Protein AF-A0A960QTW3-F1 (afdb_monomer_lite)

Foldseek 3Di:
DDDDPDDDPVRVVCPVVVVVVCVVPVPPLDDDDPVRVVVVLVVVCVVCVVVVHDDPPDDDDDSDVVVVVVVVVVVVVVVVVVVVVVVVVVVVVVVVVVCVVVVVVVVVVVVVVVVVVD

Secondary structure (DSSP, 8-state):
-----S--HHHHHHHHHHHHHHHHHHT--SPPPHHHHHHHHHHHHHHHHHTT----S-----SSHHHHHHHHHHHHHHHHHHHHHHHHHHHHHHHHHHHHHHHHHHHHHHHHHHHT--

Radius of gyration: 32.15 Å; chains: 1; bounding box: 79×35×87 Å

pLDDT: mean 79.19, std 15.6, range [46.88, 97.0]

Sequence (118 aa):
MKKLTTLTPEQKDRMASFAQEWIQHGWRTKPLTEEEWSVVEDGMRRCYEYAGKPWPGVVVRVPSPIVGAFAAPAAAFEIALRRRLVGGAVGGAVRDAESGALGGTVSDRKSIRLNACN

Structure (mmCIF, N/CA/C/O backbone):
data_AF-A0A960QTW3-F1
#
_entry.id   AF-A0A960QTW3-F1
#
loop_
_atom_site.group_PDB
_atom_site.id
_atom_site.type_symbol
_atom_site.label_atom_id
_atom_site.label_alt_id
_atom_site.label_comp_id
_atom_site.label_asym_id
_atom_site.label_entity_id
_atom_site.label_seq_id
_atom_site.pdbx_PDB_ins_code
_atom_site.Cartn_x
_atom_site.Cartn_y
_atom_site.Cartn_z
_atom_site.occupancy
_atom_site.B_iso_or_equiv
_atom_site.auth_seq_id
_atom_site.auth_comp_id
_atom_site.auth_asym_id
_atom_site.auth_atom_id
_atom_site.pdbx_PDB_model_num
ATOM 1 N N . MET A 1 1 ? -26.531 -21.864 2.007 1.00 54.59 1 MET A N 1
ATOM 2 C CA . MET A 1 1 ? -25.957 -20.962 3.032 1.00 54.59 1 MET A CA 1
ATOM 3 C C . MET A 1 1 ? -27.064 -20.603 4.020 1.00 54.59 1 MET A C 1
ATOM 5 O O . 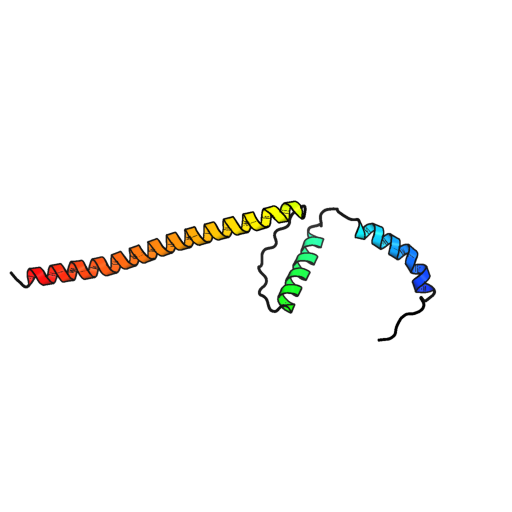MET A 1 1 ? -28.123 -20.176 3.576 1.00 54.59 1 MET A O 1
ATOM 9 N N . LYS A 1 2 ? -26.897 -20.875 5.321 1.00 72.69 2 LYS A N 1
ATOM 10 C CA . LYS A 1 2 ? -27.937 -20.621 6.338 1.00 72.69 2 LYS A CA 1
ATOM 11 C C . LYS A 1 2 ? -27.974 -19.120 6.648 1.00 72.69 2 LYS A C 1
ATOM 13 O O . LYS A 1 2 ? -26.935 -18.553 6.970 1.00 72.69 2 LYS A O 1
ATOM 18 N N . LYS A 1 3 ? -29.138 -18.475 6.515 1.00 79.25 3 LYS A N 1
ATOM 19 C CA . LYS A 1 3 ? -29.307 -17.057 6.869 1.00 79.25 3 LYS A CA 1
ATOM 20 C C . LYS A 1 3 ? -29.372 -16.911 8.389 1.00 79.25 3 LYS A C 1
ATOM 22 O O . LYS A 1 3 ? -30.142 -17.615 9.036 1.00 79.25 3 LYS A O 1
ATOM 27 N N . LEU A 1 4 ? -28.590 -15.986 8.935 1.00 80.56 4 LEU A N 1
ATOM 28 C CA . LEU A 1 4 ? -28.729 -15.533 10.317 1.00 80.56 4 LEU A CA 1
ATOM 29 C C . LEU A 1 4 ? -29.879 -14.520 10.369 1.00 80.56 4 LEU A C 1
ATOM 31 O O . LEU A 1 4 ? -29.750 -13.415 9.852 1.00 80.56 4 LEU A O 1
ATOM 35 N N . THR A 1 5 ? -31.017 -14.916 10.936 1.00 87.88 5 THR A N 1
ATOM 36 C CA . THR A 1 5 ? -32.198 -14.047 11.116 1.00 87.88 5 THR A CA 1
ATOM 37 C C . THR A 1 5 ? -32.271 -13.431 12.510 1.00 87.88 5 THR A C 1
ATOM 39 O O . THR A 1 5 ? -33.033 -12.496 12.734 1.00 87.88 5 THR A O 1
ATOM 42 N N . THR A 1 6 ? -31.490 -13.958 13.451 1.00 89.69 6 THR A N 1
ATOM 43 C CA . THR A 1 6 ? -31.526 -13.583 14.863 1.00 89.69 6 THR A CA 1
ATOM 44 C C . THR A 1 6 ? -30.131 -13.706 15.459 1.00 89.69 6 THR A C 1
ATOM 46 O O . THR A 1 6 ? -29.409 -14.656 15.163 1.00 89.69 6 THR A O 1
ATOM 49 N N . LEU A 1 7 ? -29.763 -12.735 16.295 1.00 87.12 7 LEU A N 1
ATOM 50 C CA . LEU A 1 7 ? -28.498 -12.734 17.028 1.00 87.12 7 LEU A CA 1
ATOM 51 C C . LEU A 1 7 ? -28.639 -13.523 18.332 1.00 87.12 7 LEU A C 1
ATOM 53 O O . LEU A 1 7 ? -29.653 -13.380 19.027 1.00 87.12 7 LEU A O 1
ATOM 57 N N . THR A 1 8 ? -27.619 -14.311 18.672 1.00 92.38 8 THR A N 1
ATOM 58 C CA . THR A 1 8 ? -27.526 -14.966 19.984 1.00 92.38 8 THR A CA 1
ATOM 59 C C . THR A 1 8 ? -27.314 -13.922 21.090 1.00 92.38 8 THR A C 1
ATOM 61 O O . THR A 1 8 ? -26.883 -12.800 20.796 1.00 92.38 8 THR A O 1
ATOM 64 N N . PRO A 1 9 ? -27.624 -14.240 22.359 1.00 93.12 9 PRO A N 1
ATOM 65 C CA . PRO A 1 9 ? -27.367 -13.335 23.480 1.00 93.12 9 PRO A CA 1
ATOM 66 C C . PRO A 1 9 ? -25.907 -12.864 23.537 1.00 93.12 9 PRO A C 1
ATOM 68 O O . PRO A 1 9 ? -25.649 -11.671 23.651 1.00 93.12 9 PRO A O 1
ATOM 71 N N . GLU A 1 10 ? -24.955 -13.770 23.317 1.00 91.62 10 GLU A N 1
ATOM 72 C CA . GLU A 1 10 ? -23.518 -13.476 23.340 1.00 91.62 10 GLU A CA 1
ATOM 73 C C . GLU A 1 10 ? -23.118 -12.519 22.210 1.00 91.62 10 GLU A C 1
ATOM 75 O O . GLU A 1 10 ? -22.281 -11.634 22.388 1.00 91.62 10 GLU A O 1
ATOM 80 N N . GLN A 1 11 ? -23.734 -12.670 21.032 1.00 90.50 11 GLN A N 1
ATOM 81 C CA . GLN A 1 11 ? -23.520 -11.758 19.912 1.00 90.50 11 GLN A CA 1
ATOM 82 C C . GLN A 1 11 ? -24.055 -10.361 20.218 1.00 90.50 11 GLN A C 1
ATOM 84 O O . GLN A 1 11 ? -23.386 -9.386 19.884 1.00 90.50 11 GLN A O 1
ATOM 89 N N . LYS A 1 12 ? -25.229 -10.259 20.856 1.00 92.50 12 LYS A N 1
ATOM 90 C CA . LYS A 1 12 ? -25.819 -8.976 21.265 1.00 92.50 12 LYS A CA 1
ATOM 91 C C . LYS A 1 12 ? -24.947 -8.268 22.299 1.00 92.50 12 LYS A C 1
ATOM 93 O O . LYS A 1 12 ? -24.650 -7.091 22.111 1.00 92.50 12 LYS A O 1
ATOM 98 N N . ASP A 1 13 ? -24.469 -8.988 23.310 1.00 94.69 13 ASP A N 1
ATOM 99 C CA . ASP A 1 13 ? -23.583 -8.439 24.344 1.00 94.69 13 ASP A CA 1
ATOM 100 C C . ASP A 1 13 ? -22.263 -7.921 23.754 1.00 94.69 13 ASP A C 1
ATOM 102 O O . ASP A 1 13 ? -21.746 -6.882 24.165 1.00 94.69 13 ASP A O 1
ATOM 106 N N . ARG A 1 14 ? -21.742 -8.588 22.716 1.00 94.31 14 ARG A N 1
ATOM 107 C CA . ARG A 1 14 ? -20.536 -8.150 21.995 1.00 94.31 14 ARG A CA 1
ATOM 108 C C . ARG A 1 14 ? -20.743 -6.937 21.088 1.00 94.31 14 ARG A C 1
ATOM 110 O O . ARG A 1 14 ? -19.747 -6.317 20.717 1.00 94.31 14 ARG A O 1
ATOM 117 N N . MET A 1 15 ? -21.973 -6.575 20.711 1.00 92.56 15 MET A N 1
ATOM 118 C CA . MET A 1 15 ? -22.205 -5.499 19.735 1.00 92.56 15 MET A CA 1
ATOM 119 C C . MET A 1 15 ? -21.639 -4.157 20.202 1.00 92.56 15 MET A C 1
ATOM 121 O O . MET A 1 15 ? -21.030 -3.446 19.406 1.00 92.56 15 MET A O 1
ATOM 125 N N . ALA A 1 16 ? -21.817 -3.819 21.482 1.00 92.06 16 ALA A N 1
ATOM 126 C CA . ALA A 1 16 ? -21.377 -2.535 22.021 1.00 92.06 16 ALA A CA 1
ATOM 127 C C . ALA A 1 16 ? -19.846 -2.399 22.007 1.00 92.06 16 ALA A C 1
ATOM 129 O O . ALA A 1 16 ? -19.326 -1.387 21.537 1.00 92.06 16 ALA A O 1
ATOM 130 N N . SER A 1 17 ? -19.115 -3.425 22.460 1.00 93.19 17 SER A N 1
ATOM 131 C CA . SER A 1 17 ? -17.648 -3.397 22.447 1.00 93.19 17 SER A CA 1
ATOM 132 C C . SER A 1 17 ? -17.098 -3.442 21.023 1.00 93.19 17 SER A C 1
ATOM 134 O O . SER A 1 17 ? -16.183 -2.694 20.699 1.00 93.19 17 SER A O 1
ATOM 136 N N . PHE A 1 18 ? -17.701 -4.247 20.146 1.00 90.00 18 PHE A N 1
ATOM 137 C CA . PHE A 1 18 ? -17.314 -4.324 18.741 1.00 90.00 18 PHE A CA 1
ATOM 138 C C . PHE A 1 18 ? -17.508 -2.988 18.017 1.00 90.00 18 PHE A C 1
ATOM 140 O O . PHE A 1 18 ? -16.632 -2.560 17.270 1.00 90.00 18 PHE A O 1
ATOM 147 N N . ALA A 1 19 ? -18.615 -2.284 18.270 1.00 90.25 19 ALA A N 1
ATOM 148 C CA . ALA A 1 19 ? -18.827 -0.948 17.722 1.00 90.25 19 ALA A CA 1
ATOM 149 C C . ALA A 1 19 ? -17.726 0.025 18.169 1.00 90.25 19 ALA A C 1
ATOM 151 O O . ALA A 1 19 ? -17.212 0.779 17.348 1.00 90.25 19 ALA A O 1
ATOM 152 N N . GLN A 1 20 ? -17.312 -0.026 19.438 1.00 89.12 20 GLN A N 1
ATOM 153 C CA . GLN A 1 20 ? -16.226 0.819 19.940 1.00 89.12 20 GLN A CA 1
ATOM 154 C C . GLN A 1 20 ? -14.863 0.463 19.342 1.00 89.12 20 GLN A C 1
ATOM 156 O O . GLN A 1 20 ? -14.111 1.363 18.974 1.00 89.12 20 GLN A O 1
ATOM 161 N N . GLU A 1 21 ? -14.556 -0.827 19.190 1.00 89.38 21 GLU A N 1
ATOM 162 C CA . GLU A 1 21 ? -13.355 -1.295 18.483 1.00 89.38 21 GLU A CA 1
ATOM 163 C C . GLU A 1 21 ? -13.323 -0.734 17.047 1.00 89.38 21 GLU A C 1
ATOM 165 O O . GLU A 1 21 ? -12.313 -0.183 16.607 1.00 89.38 21 GLU A O 1
ATOM 170 N N . TRP A 1 22 ? -14.452 -0.785 16.335 1.00 87.00 22 TRP A N 1
ATOM 171 C CA . TRP A 1 22 ? -14.572 -0.242 14.979 1.00 87.00 22 TRP A CA 1
ATOM 172 C C . TRP A 1 22 ? -14.505 1.276 14.909 1.00 87.00 22 TRP A C 1
ATOM 174 O O . TRP A 1 22 ? -13.942 1.796 13.953 1.00 87.00 22 TRP A O 1
ATOM 184 N N . ILE A 1 23 ? -15.043 1.999 15.887 1.00 85.12 23 ILE A N 1
ATOM 185 C CA . ILE A 1 23 ? -14.912 3.460 15.943 1.00 85.12 23 ILE A CA 1
ATOM 186 C C . ILE A 1 23 ? -13.441 3.837 16.137 1.00 85.12 23 ILE A C 1
ATOM 188 O O . ILE A 1 23 ? -12.927 4.702 15.429 1.00 85.12 23 ILE A O 1
ATOM 192 N N . GLN A 1 24 ? -12.740 3.152 17.043 1.00 84.81 24 GLN A N 1
ATOM 193 C CA . GLN A 1 24 ? -11.325 3.413 17.298 1.00 84.81 24 GLN A CA 1
ATOM 194 C C . GLN A 1 24 ? -10.438 3.086 16.094 1.00 84.81 24 GLN A C 1
ATOM 196 O O . GLN A 1 24 ? -9.542 3.863 15.763 1.00 84.81 24 GLN A O 1
ATOM 201 N N . HIS A 1 25 ? -10.680 1.962 15.420 1.00 81.19 25 HIS A N 1
ATOM 202 C CA . HIS A 1 25 ? -9.873 1.553 14.271 1.00 81.19 25 HIS A CA 1
ATOM 203 C C . HIS A 1 25 ? -10.289 2.253 12.973 1.00 81.19 25 HIS A C 1
ATOM 205 O O . HIS A 1 25 ? -9.438 2.718 12.220 1.00 81.19 25 HIS A O 1
ATOM 211 N N . GLY A 1 26 ? -11.590 2.362 12.711 1.00 75.06 26 GLY A N 1
ATOM 212 C CA . GLY A 1 26 ? -12.150 2.841 11.447 1.00 75.06 26 GLY A CA 1
ATOM 213 C C . GLY A 1 26 ? -11.927 4.329 11.186 1.00 75.06 26 GLY A C 1
ATOM 214 O O . GLY A 1 26 ? -11.905 4.746 10.032 1.00 75.06 26 GLY A O 1
ATOM 215 N N . TRP A 1 27 ? -11.723 5.132 12.232 1.00 72.25 27 TRP A N 1
ATOM 216 C CA . TRP A 1 27 ? -11.379 6.556 12.116 1.00 72.25 27 TRP A CA 1
ATOM 217 C C . TRP A 1 27 ? -9.900 6.855 12.367 1.00 72.25 27 TRP A C 1
ATOM 219 O O . TRP A 1 27 ? -9.496 8.020 12.412 1.00 72.25 27 TRP A O 1
ATOM 229 N N . ARG A 1 28 ? -9.053 5.831 12.503 1.00 76.88 28 ARG A N 1
ATOM 230 C CA . ARG A 1 28 ? -7.613 6.039 12.649 1.00 76.88 28 ARG A CA 1
ATOM 231 C C . ARG A 1 28 ? -7.019 6.481 11.310 1.00 76.88 28 ARG A C 1
ATOM 233 O O . ARG A 1 28 ? -6.703 5.671 10.451 1.00 76.88 28 ARG A O 1
ATOM 240 N N . THR A 1 29 ? -6.794 7.784 11.175 1.00 76.44 29 THR A N 1
ATOM 241 C CA . THR A 1 29 ? -6.110 8.415 10.029 1.00 76.44 29 THR A CA 1
ATOM 242 C C . THR A 1 29 ? -4.624 8.677 10.286 1.00 76.44 29 THR A C 1
ATOM 244 O O . THR A 1 29 ? -3.970 9.404 9.540 1.00 76.44 29 THR A O 1
ATOM 247 N N . LYS A 1 30 ? -4.066 8.099 11.357 1.00 82.81 30 LYS A N 1
ATOM 248 C CA . LYS A 1 30 ? -2.635 8.215 11.654 1.00 82.81 30 LYS A CA 1
ATOM 249 C C . LYS A 1 30 ? -1.827 7.438 10.609 1.00 82.81 30 LYS A C 1
ATOM 251 O O . LYS A 1 30 ? -2.277 6.356 10.226 1.00 82.81 30 LYS A O 1
ATOM 256 N N . PRO A 1 31 ? -0.630 7.917 10.231 1.00 84.56 31 PRO A N 1
ATOM 257 C CA . PRO A 1 31 ? 0.292 7.152 9.399 1.00 84.56 31 PRO A CA 1
ATOM 258 C C . PRO A 1 31 ? 0.488 5.730 9.936 1.00 84.56 31 PRO A C 1
ATOM 260 O O . PRO A 1 31 ? 0.490 5.527 11.155 1.00 84.56 31 PRO A O 1
ATOM 263 N N . LEU A 1 32 ? 0.622 4.762 9.031 1.00 88.31 32 LEU A N 1
ATOM 264 C CA . LEU A 1 32 ? 0.966 3.385 9.384 1.00 88.31 32 LEU A CA 1
ATOM 265 C C . LEU A 1 32 ? 2.401 3.325 9.922 1.00 88.31 32 LEU A C 1
ATOM 267 O O . LEU A 1 32 ? 3.271 4.057 9.439 1.00 88.31 32 LEU A O 1
ATOM 271 N N . THR A 1 33 ? 2.638 2.455 10.902 1.00 91.06 33 THR A N 1
ATOM 272 C CA . THR A 1 33 ? 3.993 2.126 11.366 1.00 91.06 33 THR A CA 1
ATOM 273 C C . THR A 1 33 ? 4.717 1.252 10.342 1.00 91.06 33 THR A C 1
ATOM 275 O O . THR A 1 33 ? 4.113 0.764 9.384 1.00 91.06 33 THR A O 1
ATOM 278 N N . GLU A 1 34 ? 6.021 1.048 10.524 1.00 90.94 34 GLU A N 1
ATOM 279 C CA . GLU A 1 34 ? 6.811 0.221 9.606 1.00 90.94 34 GLU A CA 1
ATOM 280 C C . GLU A 1 34 ? 6.343 -1.243 9.610 1.00 90.94 34 GLU A C 1
ATOM 282 O O . GLU A 1 34 ? 6.252 -1.889 8.567 1.00 90.94 34 GLU A O 1
ATOM 287 N N . GLU A 1 35 ? 5.959 -1.749 10.780 1.00 93.69 35 GLU A N 1
ATOM 288 C CA . GLU A 1 35 ? 5.435 -3.101 10.956 1.00 93.69 35 GLU A CA 1
ATOM 289 C C . GLU A 1 35 ? 4.085 -3.261 10.249 1.00 93.69 35 GLU A C 1
ATOM 291 O O . GLU A 1 35 ? 3.843 -4.264 9.578 1.00 93.69 35 GLU A O 1
ATOM 296 N N . GLU A 1 36 ? 3.216 -2.252 10.345 1.00 92.06 36 GLU A N 1
ATOM 297 C CA . GLU A 1 36 ? 1.928 -2.239 9.649 1.00 92.06 36 GLU A CA 1
ATOM 298 C C . GLU A 1 36 ? 2.110 -2.177 8.130 1.00 92.06 36 GLU A C 1
ATOM 300 O O . GLU A 1 36 ? 1.405 -2.871 7.395 1.00 92.06 36 GLU A O 1
ATOM 305 N N . TRP A 1 37 ? 3.085 -1.403 7.647 1.00 92.81 37 TRP A N 1
ATOM 306 C CA . TRP A 1 37 ? 3.438 -1.379 6.229 1.00 92.81 37 TRP A CA 1
ATOM 307 C C . TRP A 1 37 ? 3.931 -2.734 5.726 1.00 92.81 37 TRP A C 1
ATOM 309 O O . TRP A 1 37 ? 3.524 -3.144 4.642 1.00 92.81 37 TRP A O 1
ATOM 319 N N . SER A 1 38 ? 4.726 -3.463 6.511 1.00 93.56 38 SER A N 1
ATOM 320 C CA . SER A 1 38 ? 5.172 -4.818 6.157 1.00 93.56 38 SER A CA 1
ATOM 321 C C . SER A 1 38 ? 3.992 -5.773 5.930 1.00 93.56 38 SER A C 1
ATOM 323 O O . SER A 1 38 ? 3.946 -6.488 4.927 1.00 93.56 38 SER A O 1
ATOM 325 N N . VAL A 1 39 ? 2.976 -5.720 6.800 1.00 95.62 39 VAL A N 1
ATOM 326 C CA . VAL A 1 39 ? 1.745 -6.517 6.646 1.00 95.62 39 VAL A CA 1
ATOM 327 C C . VAL A 1 39 ? 0.984 -6.131 5.374 1.00 95.62 39 VAL A C 1
ATOM 329 O O . VAL A 1 39 ? 0.496 -7.004 4.653 1.00 95.62 39 VAL A O 1
ATOM 332 N N . VAL A 1 40 ? 0.891 -4.833 5.073 1.00 93.31 40 VAL A N 1
ATOM 333 C CA . VAL A 1 40 ? 0.244 -4.344 3.847 1.00 93.31 40 VAL A CA 1
ATOM 334 C C . VAL A 1 40 ? 0.990 -4.824 2.602 1.00 93.31 40 VAL A C 1
ATOM 336 O O . VAL A 1 40 ? 0.359 -5.348 1.686 1.00 93.31 40 VAL A O 1
ATOM 339 N N . GLU A 1 41 ? 2.316 -4.688 2.561 1.00 95.25 41 GLU A N 1
ATOM 340 C CA . GLU A 1 41 ? 3.138 -5.099 1.417 1.00 95.25 41 GLU A CA 1
ATOM 341 C C . GLU A 1 41 ? 3.072 -6.611 1.166 1.00 95.25 41 GLU A C 1
ATOM 343 O O . GLU A 1 41 ? 2.986 -7.041 0.012 1.00 95.25 41 GLU A O 1
ATOM 348 N N . ASP A 1 42 ? 3.036 -7.425 2.222 1.00 96.19 42 ASP A N 1
ATOM 349 C CA . ASP A 1 42 ? 2.832 -8.870 2.109 1.00 96.19 42 ASP A CA 1
ATOM 350 C C . ASP A 1 42 ? 1.439 -9.210 1.548 1.00 96.19 42 ASP A C 1
ATOM 352 O O . ASP A 1 42 ? 1.305 -10.027 0.634 1.00 96.19 42 ASP A O 1
ATOM 356 N N . GLY A 1 43 ? 0.395 -8.512 2.005 1.00 96.50 43 GLY A N 1
ATOM 357 C CA . GLY A 1 43 ? -0.949 -8.627 1.436 1.00 96.50 43 GLY A CA 1
ATOM 358 C C . GLY A 1 43 ? -0.996 -8.253 -0.049 1.00 96.50 43 GLY A C 1
ATOM 359 O O . GLY A 1 43 ? -1.570 -8.984 -0.858 1.00 96.50 43 GLY A O 1
ATOM 360 N N . MET A 1 44 ? -0.344 -7.151 -0.435 1.00 95.94 44 MET A N 1
ATOM 361 C CA . MET A 1 44 ? -0.230 -6.727 -1.834 1.00 95.94 44 MET A CA 1
ATOM 362 C C . MET A 1 44 ? 0.482 -7.785 -2.681 1.00 95.94 44 MET A C 1
ATOM 364 O O . MET A 1 44 ? 0.002 -8.114 -3.766 1.00 95.94 44 MET A O 1
ATOM 368 N N . ARG A 1 45 ? 1.583 -8.361 -2.185 1.00 96.56 45 ARG A N 1
ATOM 369 C CA . ARG A 1 45 ? 2.310 -9.443 -2.862 1.00 96.56 45 ARG A CA 1
ATOM 370 C C . ARG A 1 45 ? 1.410 -10.646 -3.123 1.00 96.56 45 ARG A C 1
ATOM 372 O O . ARG A 1 45 ? 1.321 -11.087 -4.267 1.00 96.56 45 ARG A O 1
ATOM 379 N N . ARG A 1 46 ? 0.684 -11.120 -2.107 1.00 96.94 46 ARG A N 1
ATOM 380 C CA . ARG A 1 46 ? -0.258 -12.243 -2.248 1.00 96.94 46 ARG A CA 1
ATOM 381 C C . ARG A 1 46 ? -1.338 -11.949 -3.288 1.00 96.94 46 ARG A C 1
ATOM 383 O O . ARG A 1 46 ? -1.669 -12.820 -4.082 1.00 96.94 46 ARG A O 1
ATOM 390 N N . CYS A 1 47 ? -1.856 -10.720 -3.353 1.00 96.75 47 CYS A N 1
ATOM 391 C CA . CYS A 1 47 ? -2.810 -10.329 -4.400 1.00 96.75 47 CYS A CA 1
ATOM 392 C C . CYS A 1 47 ? -2.225 -10.475 -5.816 1.00 96.75 47 CYS A C 1
ATOM 394 O O . CYS A 1 47 ? -2.924 -10.936 -6.717 1.00 96.75 47 CYS A O 1
ATOM 396 N N . TYR A 1 48 ? -0.953 -10.117 -6.020 1.00 97.00 48 TYR A N 1
ATOM 397 C CA . TYR A 1 48 ? -0.263 -10.329 -7.298 1.00 97.00 48 TYR A CA 1
ATOM 398 C C . TYR A 1 48 ? -0.066 -11.818 -7.605 1.00 97.00 48 TYR A C 1
ATOM 400 O O . TYR A 1 48 ? -0.328 -12.240 -8.733 1.00 97.00 48 TYR A O 1
ATOM 408 N N . GLU A 1 49 ? 0.324 -12.614 -6.607 1.00 96.19 49 GLU A N 1
ATOM 409 C CA . GLU A 1 49 ? 0.472 -14.069 -6.730 1.00 96.19 49 GLU A CA 1
ATOM 410 C C . GLU A 1 49 ? -0.849 -14.734 -7.133 1.00 96.19 49 GLU A C 1
ATOM 412 O O . GLU A 1 49 ? -0.893 -15.476 -8.114 1.00 96.19 49 GLU A O 1
ATOM 417 N N . TYR A 1 50 ? -1.950 -14.398 -6.454 1.00 96.56 50 TYR A N 1
ATOM 418 C CA . TYR A 1 50 ? -3.285 -14.893 -6.795 1.00 96.56 50 TYR A CA 1
ATOM 419 C C . TYR A 1 50 ? -3.752 -14.438 -8.181 1.00 96.56 50 TYR A C 1
ATOM 421 O O . TYR A 1 50 ? -4.470 -15.170 -8.859 1.00 96.56 50 TYR A O 1
ATOM 429 N N . ALA A 1 51 ? -3.332 -13.254 -8.628 1.00 95.88 51 ALA A 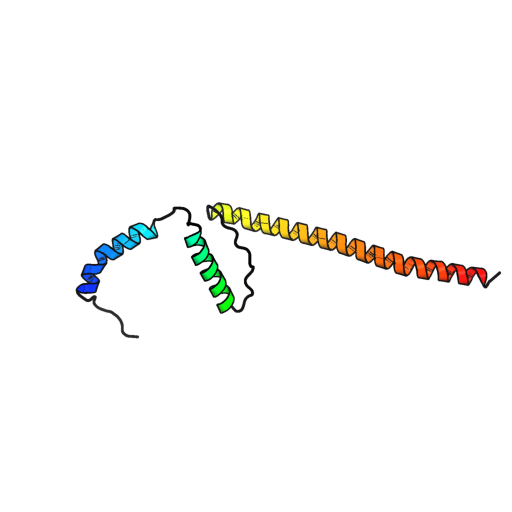N 1
ATOM 430 C CA . ALA A 1 51 ? -3.606 -12.760 -9.974 1.00 95.88 51 ALA A CA 1
ATOM 431 C C . ALA A 1 51 ? -2.688 -13.373 -11.054 1.00 95.88 51 ALA A C 1
ATOM 433 O O . ALA A 1 51 ? -2.845 -13.048 -12.235 1.00 95.88 51 ALA A O 1
ATOM 434 N N . GLY A 1 52 ? -1.710 -14.211 -10.681 1.00 95.62 52 GLY A N 1
ATOM 435 C CA . GLY A 1 52 ? -0.709 -14.761 -11.598 1.00 95.62 52 GLY A CA 1
ATOM 436 C C . GLY A 1 52 ? 0.174 -13.685 -12.241 1.00 95.62 52 GLY A C 1
ATOM 437 O O . GLY A 1 52 ? 0.656 -13.860 -13.362 1.00 95.62 52 GLY A O 1
ATOM 438 N N . LYS A 1 53 ? 0.340 -12.532 -11.581 1.00 95.38 53 LYS A N 1
ATOM 439 C CA . LYS A 1 53 ? 1.152 -11.408 -12.061 1.00 95.38 53 LYS A CA 1
ATOM 440 C C . LYS A 1 53 ? 2.465 -11.334 -11.279 1.00 95.38 53 LYS A C 1
ATOM 442 O O . LYS A 1 53 ? 2.461 -11.547 -10.069 1.00 95.38 53 LYS A O 1
ATOM 447 N N . PRO A 1 54 ? 3.589 -10.991 -11.934 1.00 94.69 54 PRO A N 1
ATOM 448 C CA . PRO A 1 54 ? 4.845 -10.798 -11.226 1.00 94.69 54 PRO A CA 1
ATOM 449 C C . PRO A 1 54 ? 4.730 -9.605 -10.274 1.00 94.69 54 PRO A C 1
ATOM 451 O O . PRO A 1 54 ? 4.239 -8.540 -10.654 1.00 94.69 54 PRO A O 1
ATOM 454 N N . TRP A 1 55 ? 5.201 -9.785 -9.043 1.00 94.62 55 TRP A N 1
ATOM 455 C CA . TRP A 1 55 ? 5.283 -8.707 -8.067 1.00 94.62 55 TRP A CA 1
ATOM 456 C C . TRP A 1 55 ? 6.284 -7.635 -8.541 1.00 94.62 55 TRP A C 1
ATOM 458 O O . TRP A 1 55 ? 7.434 -7.977 -8.826 1.00 94.62 55 TRP A O 1
ATOM 468 N N . PRO A 1 56 ? 5.902 -6.345 -8.604 1.00 88.56 56 PRO A N 1
ATOM 469 C CA . PRO A 1 56 ? 6.783 -5.274 -9.073 1.00 88.56 56 PRO A CA 1
ATOM 470 C C . PRO A 1 56 ? 7.997 -4.995 -8.174 1.00 88.56 56 PRO A C 1
ATOM 472 O O . PRO A 1 56 ? 8.918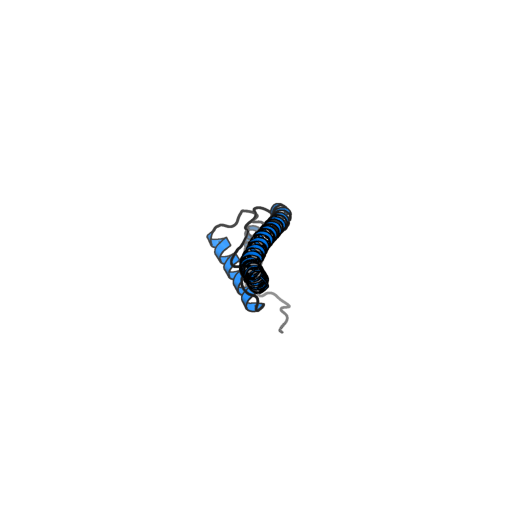 -4.315 -8.617 1.00 88.56 56 PRO A O 1
ATOM 475 N N . GLY A 1 57 ? 8.022 -5.469 -6.922 1.00 89.50 57 GLY A N 1
ATOM 476 C CA . GLY A 1 57 ? 9.177 -5.304 -6.026 1.00 89.50 57 GLY A CA 1
ATOM 477 C C . GLY A 1 57 ? 9.342 -3.910 -5.414 1.00 89.50 57 GLY A C 1
ATOM 478 O O . GLY A 1 57 ? 10.176 -3.743 -4.532 1.00 89.50 57 GLY A O 1
ATOM 479 N N . VAL A 1 58 ? 8.557 -2.924 -5.853 1.00 87.44 58 VAL A N 1
ATOM 480 C CA . VAL A 1 58 ? 8.664 -1.523 -5.430 1.00 87.44 58 VAL A CA 1
ATOM 481 C C . VAL A 1 58 ? 7.293 -1.003 -5.016 1.00 87.44 58 VAL A C 1
ATOM 483 O O . VAL A 1 58 ? 6.341 -1.069 -5.795 1.00 87.44 58 VAL A O 1
ATOM 486 N N . VAL A 1 59 ? 7.210 -0.449 -3.804 1.00 89.19 59 VAL A N 1
ATOM 487 C CA . VAL A 1 59 ? 6.003 0.178 -3.250 1.00 89.19 59 VAL A CA 1
ATOM 488 C C . VAL A 1 59 ? 6.318 1.626 -2.895 1.00 89.19 59 VAL A C 1
ATOM 490 O O . VAL A 1 59 ? 7.227 1.906 -2.119 1.00 89.19 59 VAL A O 1
ATOM 493 N N . VAL A 1 60 ? 5.569 2.564 -3.480 1.00 86.94 60 VAL A N 1
ATOM 494 C CA . VAL A 1 60 ? 5.713 3.998 -3.195 1.00 86.94 60 VAL A CA 1
ATOM 495 C C . VAL A 1 60 ? 4.689 4.389 -2.137 1.00 86.94 60 VAL A C 1
ATOM 497 O O . VAL A 1 60 ? 3.491 4.455 -2.411 1.00 86.94 60 VAL A O 1
ATOM 500 N N . ARG A 1 61 ? 5.169 4.651 -0.921 1.00 89.50 61 ARG A N 1
ATOM 501 C CA . ARG A 1 61 ? 4.342 5.095 0.205 1.00 89.50 61 ARG A CA 1
ATOM 502 C C . ARG A 1 61 ? 4.140 6.606 0.116 1.00 89.50 61 ARG A C 1
ATOM 504 O O . ARG A 1 61 ? 5.104 7.357 -0.006 1.00 89.50 61 ARG A O 1
ATOM 511 N N . VAL A 1 62 ? 2.890 7.056 0.180 1.00 88.31 62 VAL A N 1
ATOM 512 C CA . VAL A 1 62 ? 2.532 8.482 0.124 1.00 88.31 62 VAL A CA 1
ATOM 513 C C . VAL A 1 62 ? 1.722 8.879 1.357 1.00 88.31 62 VAL A C 1
ATOM 515 O O . VAL A 1 62 ? 0.917 8.081 1.834 1.00 88.31 62 VAL A O 1
ATOM 518 N N . PRO A 1 63 ? 1.897 10.105 1.881 1.00 84.56 63 PRO A N 1
ATOM 519 C CA . PRO A 1 63 ? 1.205 10.550 3.090 1.00 84.56 63 PRO A CA 1
ATOM 520 C C . PRO A 1 63 ? -0.290 10.817 2.866 1.00 84.56 63 PRO A C 1
ATOM 522 O O . PRO A 1 63 ? -1.054 10.857 3.825 1.00 84.56 63 PRO A O 1
ATOM 525 N N . SER A 1 64 ? -0.727 11.017 1.617 1.00 83.38 64 SER A N 1
ATOM 526 C CA . SER A 1 64 ? -2.142 11.179 1.279 1.00 83.38 64 SER A CA 1
ATOM 527 C C . SER A 1 64 ? -2.448 10.729 -0.157 1.00 83.38 64 SER A C 1
ATOM 529 O O . SER A 1 64 ? -1.553 10.744 -1.011 1.00 83.38 64 SER A O 1
ATOM 531 N N . PRO A 1 65 ? -3.714 10.386 -0.470 1.00 82.94 65 PRO A N 1
ATOM 532 C CA . PRO A 1 65 ? -4.127 10.032 -1.830 1.00 82.94 65 PRO A CA 1
ATOM 533 C C . PRO A 1 65 ? -3.882 11.150 -2.849 1.00 82.94 65 PRO A C 1
ATOM 535 O O . PRO A 1 65 ? -3.535 10.873 -3.993 1.00 82.94 65 PRO A O 1
ATOM 538 N N . ILE A 1 66 ? -4.010 12.413 -2.426 1.00 89.38 66 ILE A N 1
ATOM 539 C CA . ILE A 1 66 ? -3.748 13.578 -3.281 1.00 89.38 66 ILE A CA 1
ATOM 540 C C . ILE A 1 66 ? -2.272 13.604 -3.693 1.00 89.38 66 ILE A C 1
ATOM 542 O O . ILE A 1 66 ? -1.977 13.777 -4.871 1.00 89.38 66 ILE A O 1
ATOM 546 N N . VAL A 1 67 ? -1.341 13.350 -2.763 1.00 89.62 67 VAL A N 1
ATOM 547 C CA . VAL A 1 67 ? 0.088 13.224 -3.104 1.00 89.62 67 VAL A CA 1
ATOM 548 C C . VAL A 1 67 ? 0.313 12.051 -4.057 1.00 89.62 67 VAL A C 1
ATOM 550 O O . VAL A 1 67 ? 1.054 12.194 -5.024 1.00 89.62 67 VAL A O 1
ATOM 553 N N . GLY A 1 68 ? -0.374 10.924 -3.849 1.00 87.75 68 GLY A N 1
ATOM 554 C CA . GLY A 1 68 ? -0.349 9.784 -4.771 1.00 87.75 68 GLY A CA 1
ATOM 555 C C . GLY A 1 68 ? -0.780 10.139 -6.198 1.00 87.75 68 GLY A C 1
ATOM 556 O O . GLY A 1 68 ? -0.118 9.732 -7.153 1.00 87.75 68 GLY A O 1
ATOM 557 N N . ALA A 1 69 ? -1.832 10.949 -6.345 1.00 89.31 69 ALA A N 1
ATOM 558 C CA . ALA A 1 69 ? -2.346 11.387 -7.642 1.00 89.31 69 ALA A CA 1
ATOM 559 C C . ALA A 1 69 ? -1.334 12.218 -8.447 1.00 89.31 69 ALA A C 1
ATOM 561 O O . ALA A 1 69 ? -1.361 12.171 -9.673 1.00 89.31 69 ALA A O 1
ATOM 562 N N . PHE A 1 70 ? -0.418 12.930 -7.782 1.00 88.50 70 PHE A N 1
ATOM 563 C CA . PHE A 1 70 ? 0.683 13.647 -8.437 1.00 88.50 70 PHE A CA 1
ATOM 564 C C . PHE A 1 70 ? 1.952 12.796 -8.573 1.00 88.50 70 PHE A C 1
ATOM 566 O O . PHE A 1 70 ? 2.631 12.855 -9.598 1.00 88.50 70 PHE A O 1
ATOM 573 N N . ALA A 1 71 ? 2.268 11.978 -7.567 1.00 86.69 71 ALA A N 1
ATOM 574 C CA . ALA A 1 71 ? 3.472 11.152 -7.546 1.00 86.69 71 ALA A CA 1
ATOM 575 C C . ALA A 1 71 ? 3.462 10.089 -8.653 1.00 86.69 71 ALA A C 1
ATOM 577 O O . ALA A 1 71 ? 4.479 9.881 -9.311 1.00 86.69 71 ALA A O 1
ATOM 578 N N . ALA A 1 72 ? 2.315 9.448 -8.899 1.00 83.75 72 ALA A N 1
ATOM 579 C CA . ALA A 1 72 ? 2.181 8.425 -9.933 1.00 83.75 72 ALA A CA 1
ATOM 580 C C . ALA A 1 72 ? 2.489 8.944 -11.357 1.00 83.75 72 ALA A C 1
ATOM 582 O O . ALA A 1 72 ? 3.362 8.364 -12.011 1.00 83.75 72 ALA A O 1
ATOM 583 N N . PRO A 1 73 ? 1.854 10.024 -11.864 1.00 85.19 73 PRO A N 1
ATOM 584 C CA . PRO A 1 73 ? 2.170 10.547 -13.192 1.00 85.19 73 PRO A CA 1
ATOM 585 C C . PRO A 1 73 ? 3.589 11.122 -13.281 1.00 85.19 73 PRO A C 1
ATOM 587 O O . PRO A 1 73 ? 4.241 10.935 -14.307 1.00 85.19 73 PRO A O 1
ATOM 590 N N . ALA A 1 74 ? 4.107 11.751 -12.219 1.00 85.69 74 ALA A N 1
ATOM 591 C CA . ALA A 1 74 ? 5.490 12.233 -12.192 1.00 85.69 74 ALA A CA 1
ATOM 592 C C . ALA A 1 74 ? 6.500 11.078 -12.318 1.00 85.69 74 ALA A C 1
ATOM 594 O O . ALA A 1 74 ? 7.418 11.138 -13.136 1.00 85.69 74 ALA A O 1
ATOM 595 N N . ALA A 1 75 ? 6.293 9.988 -11.572 1.00 83.38 75 ALA A N 1
ATOM 596 C CA . ALA A 1 75 ? 7.122 8.791 -11.669 1.00 83.38 75 ALA A CA 1
ATOM 597 C C . ALA A 1 75 ? 7.022 8.137 -13.056 1.00 83.38 75 ALA A C 1
ATOM 599 O O . ALA A 1 75 ? 8.039 7.747 -13.630 1.00 83.38 75 ALA A O 1
ATOM 600 N N . ALA A 1 76 ? 5.819 8.051 -13.632 1.00 85.06 76 ALA A N 1
ATOM 601 C CA . ALA A 1 76 ? 5.624 7.511 -14.976 1.00 85.06 76 ALA A CA 1
ATOM 602 C C . ALA A 1 76 ? 6.369 8.333 -16.044 1.00 85.06 76 ALA A C 1
ATOM 604 O O . ALA A 1 76 ? 7.011 7.757 -16.926 1.00 85.06 76 ALA A O 1
ATOM 605 N N . PHE A 1 77 ? 6.324 9.664 -15.939 1.00 86.25 77 PHE A N 1
ATOM 606 C CA . PHE A 1 77 ? 7.044 10.572 -16.830 1.00 86.25 77 PHE A CA 1
ATOM 607 C C . PHE A 1 77 ? 8.563 10.383 -16.734 1.00 86.25 77 PHE A C 1
ATOM 609 O O . PHE A 1 77 ? 9.223 10.195 -17.756 1.00 86.25 77 PHE A O 1
ATOM 616 N N . GLU A 1 78 ? 9.110 10.343 -15.518 1.00 85.44 78 GLU A N 1
ATOM 617 C CA . GLU A 1 78 ? 10.541 10.123 -15.281 1.00 85.44 78 GLU A CA 1
ATOM 618 C C . GLU A 1 78 ? 11.011 8.767 -15.834 1.00 85.44 78 GLU A C 1
ATOM 620 O O . GLU A 1 78 ? 12.035 8.676 -16.515 1.00 85.44 78 GLU A O 1
ATOM 625 N N . ILE A 1 79 ? 10.236 7.699 -15.615 1.00 82.50 79 ILE A N 1
ATOM 626 C CA . ILE A 1 79 ? 10.533 6.367 -16.164 1.00 82.50 79 ILE A CA 1
ATOM 627 C C . ILE A 1 79 ? 10.540 6.401 -17.698 1.00 82.50 79 ILE A C 1
ATOM 629 O O . ILE A 1 79 ? 11.433 5.821 -18.323 1.00 82.50 79 ILE A O 1
ATOM 633 N N . ALA A 1 80 ? 9.567 7.073 -18.319 1.00 83.31 80 ALA A N 1
ATOM 634 C CA . ALA A 1 80 ? 9.485 7.191 -19.772 1.00 83.31 80 ALA A CA 1
ATOM 635 C C . ALA A 1 80 ? 10.675 7.972 -20.353 1.00 83.31 80 ALA A C 1
ATOM 637 O O . ALA A 1 80 ? 11.275 7.532 -21.338 1.00 83.31 80 ALA A O 1
ATOM 638 N N . LEU A 1 81 ? 11.062 9.082 -19.716 1.00 86.62 81 LEU A N 1
ATOM 639 C CA . LEU A 1 81 ? 12.245 9.855 -20.093 1.00 86.62 81 LEU A CA 1
ATOM 640 C C . LEU A 1 81 ? 13.514 9.009 -20.015 1.00 86.62 81 LEU A C 1
ATOM 642 O O . LEU A 1 81 ? 14.247 8.918 -21.000 1.00 86.62 81 LEU A O 1
ATOM 646 N N . ARG A 1 82 ? 13.750 8.326 -18.889 1.00 82.50 82 ARG A N 1
ATOM 647 C CA . ARG A 1 82 ? 14.931 7.466 -18.714 1.00 82.50 82 ARG A CA 1
ATOM 648 C C . ARG A 1 82 ? 14.995 6.359 -19.756 1.00 82.50 82 ARG A C 1
ATOM 650 O O . ARG A 1 82 ? 16.050 6.140 -20.344 1.00 82.50 82 ARG A O 1
ATOM 657 N N . ARG A 1 83 ? 13.871 5.698 -20.048 1.00 81.69 83 ARG A N 1
ATOM 658 C CA . ARG A 1 83 ? 13.802 4.674 -21.105 1.00 81.69 83 ARG A CA 1
ATOM 659 C C . ARG A 1 83 ? 14.150 5.240 -22.480 1.00 81.69 83 ARG A C 1
ATOM 661 O O . ARG A 1 83 ? 14.869 4.589 -23.233 1.00 81.69 83 ARG A O 1
ATOM 668 N N . ARG A 1 84 ? 13.687 6.451 -22.803 1.00 76.56 84 ARG A N 1
ATOM 669 C CA . ARG A 1 84 ? 13.999 7.116 -24.076 1.00 76.56 84 ARG A CA 1
ATOM 670 C C . ARG A 1 84 ? 15.474 7.503 -24.182 1.00 76.56 84 ARG A C 1
ATOM 672 O O . ARG A 1 84 ? 16.061 7.320 -25.243 1.00 76.56 84 ARG A O 1
ATOM 679 N N . LEU A 1 85 ? 16.070 8.004 -23.102 1.00 73.62 85 LEU A N 1
ATOM 680 C CA . LEU A 1 85 ? 17.492 8.355 -23.060 1.00 73.62 85 LEU A CA 1
ATOM 681 C C . LEU A 1 85 ? 18.383 7.119 -23.213 1.00 73.62 85 LEU A C 1
ATOM 683 O O . LEU A 1 85 ? 19.303 7.132 -24.027 1.00 73.62 85 LEU A O 1
ATOM 687 N N . VAL A 1 86 ? 18.068 6.027 -22.509 1.00 70.50 86 VAL A N 1
ATOM 688 C CA . VAL A 1 86 ? 18.774 4.746 -22.666 1.00 70.50 86 VAL A CA 1
ATOM 689 C C . VAL A 1 86 ? 18.606 4.205 -24.087 1.00 70.50 86 VAL A C 1
ATOM 691 O O . VAL A 1 86 ? 19.591 3.821 -24.705 1.00 70.50 86 VAL A O 1
ATOM 694 N N . GLY A 1 87 ? 17.394 4.231 -24.648 1.00 63.50 87 GLY A N 1
ATOM 695 C CA . GLY A 1 87 ? 17.154 3.795 -26.027 1.00 63.50 87 GLY A CA 1
ATOM 696 C C . GLY A 1 87 ? 17.925 4.619 -27.064 1.00 63.50 87 GLY A C 1
ATOM 697 O O . GLY A 1 87 ? 18.454 4.061 -28.020 1.00 63.50 87 GLY A O 1
ATOM 698 N N . GLY A 1 88 ? 18.045 5.933 -26.852 1.00 63.75 88 GLY A N 1
ATOM 699 C CA . GLY A 1 88 ? 18.854 6.817 -27.692 1.00 63.75 88 GLY A CA 1
ATOM 700 C C . GLY A 1 88 ? 20.353 6.536 -27.583 1.00 63.75 88 GLY A C 1
ATOM 701 O O . GLY A 1 88 ? 21.027 6.454 -28.606 1.00 63.75 88 GLY A O 1
ATOM 702 N N . ALA A 1 89 ? 20.864 6.327 -26.368 1.00 63.53 89 ALA A N 1
ATOM 703 C CA . ALA A 1 89 ? 22.268 5.989 -26.133 1.00 63.53 89 ALA A CA 1
ATOM 704 C C . ALA A 1 89 ? 22.640 4.619 -26.724 1.00 63.53 89 ALA A C 1
ATOM 706 O O . ALA A 1 89 ? 23.650 4.501 -27.412 1.00 63.53 89 ALA A O 1
ATOM 707 N N . VAL A 1 90 ? 21.796 3.601 -26.525 1.00 56.06 90 VAL A N 1
ATOM 708 C CA . VAL A 1 90 ? 21.982 2.269 -27.121 1.00 56.06 90 VAL A CA 1
ATOM 709 C C . VAL A 1 90 ? 21.871 2.342 -28.644 1.00 56.06 90 VAL A C 1
ATOM 711 O O . VAL A 1 90 ? 22.707 1.778 -29.337 1.00 56.06 90 VAL A O 1
ATOM 714 N N . GLY A 1 91 ? 20.893 3.074 -29.185 1.00 53.34 91 GLY A N 1
ATOM 715 C CA . GLY A 1 91 ? 20.743 3.254 -30.631 1.00 53.34 91 GLY A CA 1
ATOM 716 C C . GLY A 1 91 ? 21.924 3.986 -31.274 1.00 53.34 91 GLY A C 1
ATOM 717 O O . GLY A 1 91 ? 22.331 3.629 -32.377 1.00 53.34 91 GLY A O 1
ATOM 718 N N . GLY A 1 92 ? 22.498 4.972 -30.578 1.00 60.12 92 GLY A N 1
ATOM 719 C CA . GLY A 1 92 ? 23.739 5.636 -30.977 1.00 60.12 92 GLY A CA 1
ATOM 720 C C . GLY A 1 92 ? 24.915 4.664 -30.987 1.00 60.12 92 GLY A C 1
ATOM 721 O O . GLY A 1 92 ? 25.531 4.473 -32.027 1.00 60.12 92 GLY A O 1
ATOM 722 N N . ALA A 1 93 ? 25.140 3.951 -29.881 1.00 58.03 93 ALA A N 1
ATOM 723 C CA . ALA A 1 93 ? 26.225 2.978 -29.771 1.00 58.03 93 ALA A CA 1
ATOM 724 C C . ALA A 1 93 ? 26.129 1.849 -30.815 1.00 58.03 93 ALA A C 1
ATOM 726 O O . ALA A 1 93 ? 27.141 1.448 -31.383 1.00 58.03 93 ALA A O 1
ATOM 727 N N . VAL A 1 94 ? 24.920 1.355 -31.106 1.00 62.19 94 VAL A N 1
ATOM 728 C CA . VAL A 1 94 ? 24.690 0.345 -32.153 1.00 62.19 94 VAL A CA 1
ATOM 729 C C . VAL A 1 94 ? 24.987 0.913 -33.540 1.00 62.19 94 VAL A C 1
ATOM 731 O O . VAL A 1 94 ? 25.674 0.257 -34.316 1.00 62.19 94 VAL A O 1
ATOM 734 N N . ARG A 1 95 ? 24.531 2.133 -33.852 1.00 59.94 95 ARG A N 1
ATOM 735 C CA . ARG A 1 95 ? 24.810 2.779 -35.145 1.00 59.94 95 ARG A CA 1
ATOM 736 C C . ARG A 1 95 ? 26.296 3.083 -35.332 1.00 59.94 95 ARG A C 1
ATOM 738 O O . ARG A 1 95 ? 26.803 2.956 -36.445 1.00 59.94 95 ARG A O 1
ATOM 745 N N . ASP A 1 96 ? 26.985 3.471 -34.268 1.00 65.44 96 ASP A N 1
ATOM 746 C CA . ASP A 1 96 ? 28.417 3.760 -34.297 1.00 65.44 96 ASP A CA 1
ATOM 747 C C . ASP A 1 96 ? 29.226 2.469 -34.473 1.00 65.44 96 ASP A C 1
ATOM 749 O O . ASP A 1 96 ? 30.144 2.421 -35.292 1.00 65.44 96 ASP A O 1
ATOM 753 N N . ALA A 1 97 ? 28.833 1.388 -33.791 1.00 57.69 97 ALA A N 1
ATOM 754 C CA . ALA A 1 97 ? 29.404 0.059 -34.000 1.00 57.69 97 ALA A CA 1
ATOM 755 C C . ALA A 1 97 ? 29.159 -0.459 -35.431 1.00 57.69 97 ALA A C 1
ATOM 757 O O . ALA A 1 97 ? 30.079 -0.967 -36.073 1.00 57.69 97 ALA A O 1
ATOM 758 N N . GLU A 1 98 ? 27.947 -0.289 -35.961 1.00 54.78 98 GLU A N 1
ATOM 759 C CA . GLU A 1 98 ? 27.596 -0.655 -37.336 1.00 54.78 98 GLU A CA 1
ATOM 760 C C . GLU A 1 98 ? 28.386 0.170 -38.366 1.00 54.78 98 GLU A C 1
ATOM 762 O O . GLU A 1 98 ? 28.961 -0.386 -39.303 1.00 54.78 98 GLU A O 1
ATOM 767 N N . SER A 1 99 ? 28.502 1.484 -38.162 1.00 63.06 99 SER A N 1
ATOM 768 C CA . SER A 1 99 ? 29.286 2.371 -39.032 1.00 63.06 99 SER A CA 1
ATOM 769 C C . SER A 1 99 ? 30.780 2.051 -38.982 1.00 63.06 99 SER A C 1
ATOM 771 O O . SER A 1 99 ? 31.447 2.100 -40.014 1.00 63.06 99 SER A O 1
ATOM 773 N N . GLY A 1 100 ? 31.310 1.662 -37.819 1.00 60.72 100 GLY A N 1
ATOM 774 C CA . GLY A 1 100 ? 32.691 1.199 -37.679 1.00 60.72 100 GLY A CA 1
ATOM 775 C C . GLY A 1 100 ? 32.954 -0.115 -38.423 1.00 60.72 100 GLY A C 1
ATOM 776 O O . GLY A 1 100 ? 33.956 -0.238 -39.128 1.00 60.72 100 GLY A O 1
ATOM 777 N N . ALA A 1 101 ? 32.028 -1.074 -38.341 1.00 58.44 101 ALA A N 1
ATOM 778 C CA . ALA A 1 101 ? 32.141 -2.363 -39.025 1.00 58.44 101 ALA A CA 1
ATOM 779 C C . ALA A 1 101 ? 31.998 -2.247 -40.558 1.00 58.44 101 ALA A C 1
ATOM 781 O O . ALA A 1 101 ? 32.752 -2.865 -41.31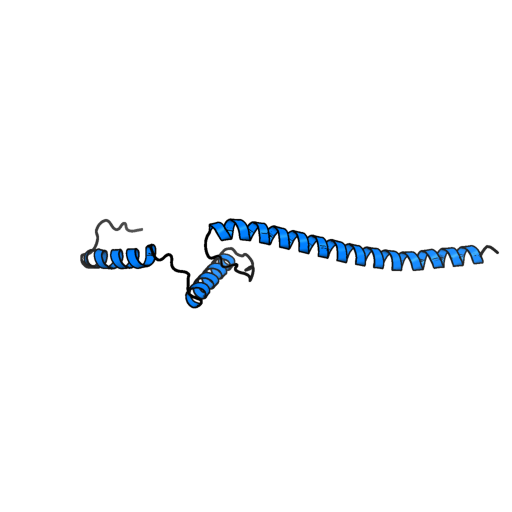7 1.00 58.44 101 ALA A O 1
ATOM 782 N N . LEU A 1 102 ? 31.056 -1.432 -41.042 1.00 57.19 102 LEU A N 1
ATOM 783 C CA . LEU A 1 102 ? 30.827 -1.219 -42.477 1.00 57.19 102 LEU A CA 1
ATOM 784 C C . LEU A 1 102 ? 31.856 -0.260 -43.100 1.00 57.19 102 LEU A C 1
ATOM 786 O O . LEU A 1 102 ? 32.276 -0.457 -44.242 1.00 57.19 102 LEU A O 1
ATOM 790 N N . GLY A 1 103 ? 32.307 0.749 -42.352 1.00 55.16 103 GLY A N 1
ATOM 791 C CA . GLY A 1 103 ? 33.307 1.723 -42.793 1.00 55.16 103 GLY A CA 1
ATOM 792 C C . GLY A 1 103 ? 34.679 1.099 -43.053 1.00 55.16 103 GLY A C 1
ATOM 793 O O . GLY A 1 103 ? 35.307 1.416 -44.063 1.00 55.16 103 GLY A O 1
ATOM 794 N N . GLY A 1 104 ? 35.110 0.152 -42.211 1.00 56.72 104 GLY A N 1
ATOM 795 C CA . GLY A 1 104 ? 36.366 -0.579 -42.419 1.00 56.72 104 GLY A CA 1
ATOM 796 C C . GLY A 1 104 ? 36.339 -1.457 -43.674 1.00 56.72 104 GLY A C 1
ATOM 797 O O . GLY A 1 104 ? 37.260 -1.429 -44.487 1.00 56.72 104 GLY A O 1
ATOM 798 N N . THR A 1 105 ? 35.237 -2.175 -43.904 1.00 53.59 105 THR A N 1
ATOM 799 C CA . THR A 1 105 ? 35.127 -3.128 -45.023 1.00 53.59 105 THR A CA 1
ATOM 800 C C . THR A 1 105 ? 34.916 -2.461 -46.387 1.00 53.59 105 THR A C 1
ATOM 802 O O . THR A 1 105 ? 35.388 -2.976 -47.405 1.00 53.59 105 THR A O 1
ATOM 805 N N . VAL A 1 106 ? 34.236 -1.310 -46.445 1.00 56.62 106 VAL A N 1
ATOM 806 C CA . VAL A 1 106 ? 34.039 -0.544 -47.691 1.00 56.62 106 VAL A CA 1
ATOM 807 C C . VAL A 1 106 ? 35.284 0.257 -48.077 1.00 56.62 106 VAL A C 1
ATOM 809 O O . VAL A 1 106 ? 35.572 0.371 -49.274 1.00 56.62 106 VAL A O 1
ATOM 812 N N . SER A 1 107 ? 36.035 0.777 -47.100 1.00 54.72 107 SER A N 1
ATOM 813 C CA . SER A 1 107 ? 37.269 1.528 -47.359 1.00 54.72 107 SER A CA 1
ATOM 814 C C . SER A 1 107 ? 38.383 0.618 -47.896 1.00 54.72 107 SER A C 1
ATOM 816 O O . SER A 1 107 ? 38.956 0.906 -48.951 1.00 54.72 107 SER A O 1
ATOM 818 N N . ASP A 1 108 ? 38.590 -0.555 -47.285 1.00 54.28 108 ASP A N 1
ATOM 819 C CA . ASP A 1 108 ? 39.567 -1.539 -47.775 1.00 54.28 108 ASP A CA 1
ATOM 820 C C . ASP A 1 108 ? 39.188 -2.108 -49.147 1.00 54.28 108 ASP A C 1
ATOM 822 O O . ASP A 1 108 ? 40.032 -2.249 -50.033 1.00 54.28 108 ASP A O 1
ATOM 826 N N . ARG A 1 109 ? 37.897 -2.367 -49.394 1.00 49.56 109 ARG A N 1
ATOM 827 C CA . ARG A 1 109 ? 37.445 -2.900 -50.688 1.00 49.56 109 ARG A CA 1
ATOM 828 C C . ARG A 1 109 ? 37.616 -1.900 -51.837 1.00 49.56 109 ARG A C 1
ATOM 830 O O . ARG A 1 109 ? 37.876 -2.331 -52.959 1.00 49.56 109 ARG A O 1
ATOM 837 N N . LYS A 1 110 ? 37.469 -0.589 -51.603 1.00 52.53 110 LYS A N 1
ATOM 838 C CA . LYS A 1 110 ? 37.729 0.441 -52.631 1.00 52.53 110 LYS A CA 1
ATOM 839 C C . LYS A 1 110 ? 39.226 0.654 -52.873 1.00 52.53 110 LYS A C 1
ATOM 841 O O . LYS A 1 110 ? 39.610 0.796 -54.030 1.00 52.53 110 LYS A O 1
ATOM 846 N N . SER A 1 111 ? 40.048 0.609 -51.823 1.00 51.16 111 SER A N 1
ATOM 847 C CA . SER A 1 111 ? 41.517 0.658 -51.912 1.00 51.16 111 SER A CA 1
ATOM 848 C C . SER A 1 111 ? 42.080 -0.495 -52.758 1.00 51.16 111 SER A C 1
ATOM 850 O O . SER A 1 111 ? 42.811 -0.268 -53.723 1.00 51.16 111 SER A O 1
ATOM 852 N N . ILE A 1 112 ? 41.638 -1.729 -5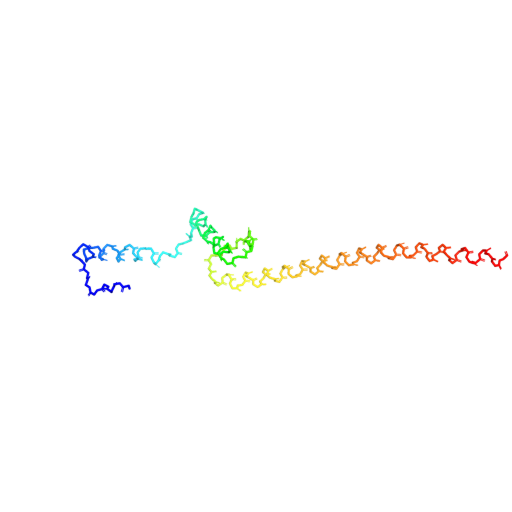2.491 1.00 52.44 112 ILE A N 1
ATOM 853 C CA . ILE A 1 112 ? 42.050 -2.918 -53.255 1.00 52.44 112 ILE A CA 1
ATOM 854 C C . ILE A 1 112 ? 41.602 -2.828 -54.723 1.00 52.44 112 ILE A C 1
ATOM 856 O O . ILE A 1 112 ? 42.345 -3.222 -55.619 1.00 52.44 112 ILE A O 1
ATOM 860 N N . ARG A 1 113 ? 40.405 -2.288 -54.998 1.00 49.09 113 ARG A N 1
ATOM 861 C CA . ARG A 1 113 ? 39.902 -2.162 -56.376 1.00 49.09 113 ARG A C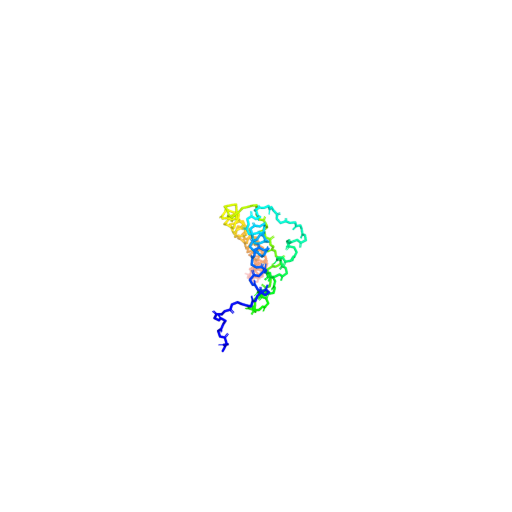A 1
ATOM 862 C C . ARG A 1 113 ? 40.601 -1.071 -57.192 1.00 49.09 113 ARG A C 1
ATOM 864 O O . ARG A 1 113 ? 40.662 -1.216 -58.406 1.00 49.09 113 ARG A O 1
ATOM 871 N N . LEU A 1 114 ? 41.097 0.000 -56.564 1.00 52.09 114 LEU A N 1
ATOM 872 C CA . LEU A 1 114 ? 41.847 1.044 -57.274 1.00 52.09 114 LEU A CA 1
ATOM 873 C C . LEU A 1 114 ? 43.285 0.612 -57.598 1.00 52.09 114 LEU A C 1
ATOM 875 O O . LEU A 1 114 ? 43.755 0.890 -58.694 1.00 52.09 114 LEU A O 1
ATOM 879 N N . ASN A 1 115 ? 43.957 -0.115 -56.699 1.00 52.28 115 ASN A N 1
ATOM 880 C CA . ASN A 1 115 ? 45.328 -0.597 -56.934 1.00 52.28 115 ASN A CA 1
ATOM 881 C C . ASN A 1 115 ? 45.425 -1.772 -57.923 1.00 52.28 115 ASN A C 1
ATOM 883 O O . ASN A 1 115 ? 46.515 -2.075 -58.387 1.00 52.28 115 ASN A O 1
ATOM 887 N N . ALA A 1 116 ? 44.316 -2.437 -58.257 1.00 52.94 116 ALA A N 1
ATOM 888 C CA . ALA A 1 116 ? 44.290 -3.499 -59.269 1.00 52.94 116 ALA A CA 1
ATOM 889 C C . ALA A 1 116 ? 44.091 -2.979 -60.711 1.00 52.94 116 ALA A C 1
ATOM 891 O O . ALA A 1 116 ? 44.127 -3.772 -61.649 1.00 52.94 116 ALA A O 1
ATOM 892 N N . CYS A 1 117 ? 43.854 -1.673 -60.890 1.00 48.44 117 CYS A N 1
ATOM 893 C CA . CYS A 1 117 ? 43.616 -1.039 -62.192 1.00 48.44 117 CYS A CA 1
ATOM 894 C C . CYS A 1 117 ? 44.747 -0.089 -62.636 1.00 48.44 117 CYS A C 1
ATOM 896 O O . CYS A 1 117 ? 44.521 0.696 -63.557 1.00 48.44 117 CYS A O 1
ATOM 898 N N . ASN A 1 118 ? 45.923 -0.135 -61.999 1.00 46.88 118 ASN A N 1
ATOM 899 C CA . ASN A 1 118 ? 47.091 0.677 -62.360 1.00 46.88 118 ASN A CA 1
ATOM 900 C C . ASN A 1 118 ? 48.295 -0.211 -62.683 1.00 46.88 118 ASN A C 1
ATOM 902 O O . ASN A 1 118 ? 48.537 -1.149 -61.890 1.00 46.88 118 ASN A O 1
#